Protein AF-A0A453GEB7-F1 (afdb_monomer_lite)

Foldseek 3Di:
DDPPDDPDPVVVVVVVVVVVVVCVVVVVVVVVVVVVVVVVPVVVVVVVVPPPDDPDDPDDPDWDDDDPVLQVVLLVLLVVLLVLLVLCCVLVHPVVCSVVSNVVSVVPNPDRDTNVSSVVSVVSVVVCVVSVSVVVSVVSVVVVVVVVVVVVVVVD

Secondary structure (DSSP, 8-state):
-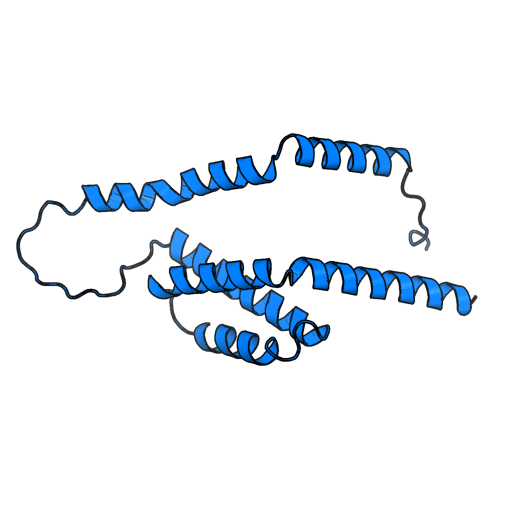---S----HHHHHHHHHHHHHHHHTTHHHHHHHHHHHHHTHHHHHHHHHSSS-------SPPPPPPHHHHHHHHHHHHHHHHHHHHHHHTTTTTTTHHHHHHHHHHTTTS---HHHHHHHHHHHHHHHHTTHHHHHHHHHHHHHHHHHHHHHH--

Organism: Aegilops tauschii subsp. strangulata (NCBI:txid200361)

pLDDT: mean 78.53, std 18.32, range [37.56, 97.69]

Structure (mmCIF, N/CA/C/O backbone):
data_AF-A0A453GEB7-F1
#
_entry.id   AF-A0A453GEB7-F1
#
loop_
_atom_site.group_PDB
_atom_site.id
_atom_site.type_symbol
_atom_site.label_atom_id
_atom_site.label_alt_id
_atom_site.label_comp_id
_atom_site.label_asym_id
_atom_site.label_entity_id
_atom_site.label_seq_id
_atom_site.pdbx_PDB_ins_code
_atom_site.Cartn_x
_atom_site.Cartn_y
_atom_site.Cartn_z
_atom_site.occupancy
_atom_site.B_iso_or_equiv
_atom_site.auth_seq_id
_atom_site.auth_comp_id
_atom_site.auth_asym_id
_atom_site.auth_atom_id
_atom_site.pdbx_PDB_model_num
ATOM 1 N N . MET A 1 1 ? 7.071 -18.240 32.946 1.00 41.94 1 MET A N 1
ATOM 2 C CA . MET A 1 1 ? 5.678 -18.038 33.396 1.00 41.94 1 MET A CA 1
ATOM 3 C C . MET A 1 1 ? 5.799 -17.051 34.543 1.00 41.94 1 MET A C 1
ATOM 5 O O . MET A 1 1 ? 6.101 -17.466 35.645 1.00 41.94 1 MET A O 1
ATOM 9 N N . SER A 1 2 ? 5.985 -15.766 34.284 1.00 41.12 2 SER A N 1
ATOM 10 C CA . SER A 1 2 ? 5.056 -14.811 33.677 1.00 41.12 2 SER A CA 1
ATOM 11 C C . SER A 1 2 ? 5.844 -13.629 33.100 1.00 41.12 2 SER A C 1
ATOM 13 O O . SER A 1 2 ? 6.682 -13.082 33.805 1.00 41.12 2 SER A O 1
ATOM 15 N N . ASP A 1 3 ? 5.570 -13.249 31.853 1.00 42.62 3 ASP A N 1
ATOM 16 C CA . ASP A 1 3 ? 6.032 -11.977 31.259 1.00 42.62 3 ASP A CA 1
ATOM 17 C C . ASP A 1 3 ? 4.936 -11.422 30.321 1.00 42.62 3 ASP A C 1
ATOM 19 O O . ASP A 1 3 ? 5.179 -10.918 29.231 1.00 42.62 3 ASP A O 1
ATOM 23 N N . VAL A 1 4 ? 3.676 -11.630 30.731 1.00 48.56 4 VAL A N 1
ATOM 24 C CA . VAL A 1 4 ? 2.438 -11.256 30.011 1.00 48.56 4 VAL A CA 1
ATOM 25 C C . VAL A 1 4 ? 1.663 -10.165 30.775 1.00 48.56 4 VAL A C 1
ATOM 27 O O . VAL A 1 4 ? 0.548 -9.818 30.420 1.00 48.56 4 VAL A O 1
ATOM 30 N N . MET A 1 5 ? 2.260 -9.552 31.801 1.00 45.94 5 MET A N 1
ATOM 31 C CA . MET A 1 5 ? 1.693 -8.374 32.465 1.00 45.94 5 MET A CA 1
ATOM 32 C C . MET A 1 5 ? 2.669 -7.205 32.380 1.00 45.94 5 MET A C 1
ATOM 34 O O . MET A 1 5 ? 3.564 -7.067 33.202 1.00 45.94 5 MET A O 1
ATOM 38 N N . GLY A 1 6 ? 2.494 -6.376 31.354 1.00 54.19 6 GLY A N 1
ATOM 39 C CA . GLY A 1 6 ? 2.119 -4.974 31.562 1.00 54.19 6 GLY A CA 1
ATOM 40 C C . GLY A 1 6 ? 2.943 -4.059 32.479 1.00 54.19 6 GLY A C 1
ATOM 41 O O . GLY A 1 6 ? 2.423 -3.007 32.823 1.00 54.19 6 GLY A O 1
ATOM 42 N N . GLU A 1 7 ? 4.187 -4.361 32.852 1.00 49.91 7 GLU A N 1
ATOM 43 C CA . GLU A 1 7 ? 5.077 -3.398 33.530 1.00 49.91 7 GLU A CA 1
ATOM 44 C C . GLU A 1 7 ? 6.159 -2.872 32.576 1.00 49.91 7 GLU A C 1
ATOM 46 O O . GLU A 1 7 ? 7.363 -3.055 32.748 1.00 49.91 7 GLU A O 1
ATOM 51 N N . GLY A 1 8 ? 5.719 -2.180 31.524 1.00 54.44 8 GLY A N 1
ATOM 52 C CA . GLY A 1 8 ? 6.599 -1.340 30.718 1.00 54.44 8 GLY A CA 1
ATOM 53 C C . GLY A 1 8 ? 6.882 -0.035 31.460 1.00 54.44 8 GLY A C 1
ATOM 54 O O . GLY A 1 8 ? 6.001 0.812 31.560 1.00 54.44 8 GLY A O 1
ATOM 55 N N . ASN A 1 9 ? 8.100 0.116 31.984 1.00 65.12 9 ASN A N 1
ATOM 56 C CA . ASN A 1 9 ? 8.645 1.326 32.609 1.00 65.12 9 ASN A CA 1
ATOM 57 C C . ASN A 1 9 ? 8.044 2.626 32.020 1.00 65.12 9 ASN A C 1
ATOM 59 O O . ASN A 1 9 ? 8.326 2.971 30.872 1.00 65.12 9 ASN A O 1
ATOM 63 N N . ILE A 1 10 ? 7.231 3.352 32.796 1.00 62.84 10 ILE A N 1
ATOM 64 C CA . ILE A 1 10 ? 6.501 4.559 32.351 1.00 62.84 10 ILE A CA 1
ATOM 65 C C . ILE A 1 10 ? 7.463 5.597 31.748 1.00 62.84 10 ILE A C 1
ATOM 67 O O . ILE A 1 10 ? 7.140 6.253 30.759 1.00 62.84 10 ILE A O 1
ATOM 71 N N . GLU A 1 11 ? 8.685 5.689 32.276 1.00 65.44 11 GLU A N 1
ATOM 72 C CA . GLU A 1 11 ? 9.739 6.563 31.749 1.00 65.44 11 GLU A CA 1
ATOM 73 C C . GLU A 1 11 ? 10.201 6.160 30.337 1.00 65.44 11 GLU A C 1
ATOM 75 O O . GLU A 1 11 ? 10.503 7.026 29.513 1.00 65.44 11 GLU A O 1
ATOM 80 N N . SER A 1 12 ? 10.202 4.861 30.019 1.00 75.50 12 SER A N 1
ATOM 81 C CA . SER A 1 12 ? 10.486 4.353 28.671 1.00 75.50 12 SER A CA 1
ATOM 82 C C . SER A 1 12 ? 9.385 4.750 27.689 1.00 75.50 12 SER A C 1
ATOM 84 O O . SER A 1 12 ? 9.689 5.135 26.563 1.00 75.50 12 SER A O 1
ATOM 86 N N . MET A 1 13 ? 8.116 4.704 28.105 1.00 82.50 13 MET A N 1
ATOM 87 C CA . MET A 1 13 ? 6.993 5.115 27.255 1.00 82.50 13 MET A CA 1
ATOM 88 C C . MET A 1 13 ? 6.985 6.634 27.017 1.00 82.50 13 MET A C 1
ATOM 90 O O . MET A 1 13 ? 6.812 7.073 25.882 1.00 82.50 13 MET A O 1
ATOM 94 N N . LEU A 1 14 ? 7.264 7.432 28.054 1.00 77.19 14 LEU A N 1
ATOM 95 C CA . LEU A 1 14 ? 7.387 8.892 27.947 1.00 77.19 14 LEU A CA 1
ATOM 96 C C . LEU A 1 14 ? 8.562 9.313 27.054 1.00 77.19 14 LEU A C 1
ATOM 98 O O . LEU A 1 14 ? 8.423 10.224 26.239 1.00 77.19 14 LEU A O 1
ATOM 102 N N . SER A 1 15 ? 9.704 8.628 27.162 1.00 84.44 15 SER A N 1
ATOM 103 C CA . SER A 1 15 ? 10.870 8.883 26.305 1.00 84.44 15 SER A CA 1
ATOM 104 C C . SER A 1 15 ? 10.564 8.594 24.832 1.00 84.44 15 SER A C 1
ATOM 106 O O . SER A 1 15 ? 10.951 9.369 23.957 1.00 84.44 15 SER A O 1
ATOM 108 N N . VAL A 1 16 ? 9.822 7.515 24.553 1.00 88.88 16 VAL A N 1
ATOM 109 C CA . VAL A 1 16 ? 9.346 7.191 23.200 1.00 88.88 16 VAL A CA 1
ATOM 110 C C . VAL A 1 16 ? 8.380 8.259 22.689 1.00 88.88 16 VAL A C 1
ATOM 112 O O . VAL A 1 16 ? 8.545 8.734 21.567 1.00 88.88 16 VAL A O 1
ATOM 115 N N . GLU A 1 17 ? 7.408 8.687 23.498 1.00 88.19 17 GLU A N 1
ATOM 116 C CA . GLU A 1 17 ? 6.453 9.729 23.103 1.00 88.19 17 GLU A CA 1
ATOM 117 C C . GLU A 1 17 ? 7.155 11.059 22.788 1.00 88.19 17 GLU A C 1
ATOM 119 O O . GLU A 1 17 ? 6.873 11.685 21.764 1.00 88.19 17 GLU A O 1
ATOM 124 N N . MET A 1 18 ? 8.104 11.474 23.634 1.00 88.69 18 MET A N 1
ATOM 125 C CA . MET A 1 18 ? 8.919 12.665 23.395 1.00 88.69 18 MET A CA 1
ATOM 126 C C . MET A 1 18 ? 9.710 12.553 22.090 1.00 88.69 18 MET A C 1
ATOM 128 O O . MET A 1 18 ? 9.667 13.481 21.281 1.00 88.69 18 MET A O 1
ATOM 132 N N . GLY A 1 19 ? 10.360 11.411 21.849 1.00 91.62 19 GLY A N 1
ATOM 133 C CA . GLY A 1 19 ? 11.091 11.161 20.608 1.00 91.62 19 GLY A CA 1
ATOM 134 C C . GLY A 1 19 ? 10.191 11.237 19.372 1.00 91.62 19 GLY A C 1
ATOM 135 O O . GLY A 1 19 ? 10.521 11.925 18.409 1.00 91.62 19 GLY A O 1
ATOM 136 N N . LEU A 1 20 ? 9.013 10.606 19.401 1.00 93.12 20 LEU A N 1
ATOM 137 C CA . LEU A 1 20 ? 8.060 10.649 18.284 1.00 93.12 20 LEU A CA 1
ATOM 138 C C . LEU A 1 20 ? 7.534 12.068 18.019 1.00 93.12 20 LEU A C 1
ATOM 140 O O . LEU A 1 20 ? 7.438 12.484 16.862 1.00 93.12 20 LEU A O 1
ATOM 144 N N . ARG A 1 21 ? 7.235 12.840 19.073 1.00 90.19 21 ARG A N 1
ATOM 145 C CA . ARG A 1 21 ? 6.825 14.250 18.947 1.00 90.19 21 ARG A CA 1
ATOM 146 C C . ARG A 1 21 ? 7.931 15.108 18.339 1.00 90.19 21 ARG A C 1
ATOM 148 O O . ARG A 1 21 ? 7.638 15.958 17.500 1.00 90.19 21 ARG A O 1
ATOM 155 N N . GLU A 1 22 ? 9.183 14.887 18.730 1.00 95.56 22 GLU A N 1
ATOM 156 C CA . GLU A 1 22 ? 10.331 15.600 18.170 1.00 95.56 22 GLU A CA 1
ATOM 157 C C . GLU A 1 22 ? 10.537 15.261 16.686 1.00 95.56 22 GLU A C 1
ATOM 159 O O . GLU A 1 22 ? 10.646 16.172 15.865 1.00 95.56 22 GLU A O 1
ATOM 164 N N . LEU A 1 23 ? 10.475 13.977 16.311 1.00 94.62 23 LEU A N 1
ATOM 165 C CA . LEU A 1 23 ? 10.552 13.536 14.911 1.00 94.62 23 LEU A CA 1
ATOM 166 C C . LEU A 1 23 ? 9.432 14.137 14.046 1.00 94.62 23 LEU A C 1
ATOM 168 O O . LEU A 1 23 ? 9.686 14.571 12.919 1.00 94.62 23 LEU A O 1
ATOM 172 N N . SER A 1 24 ? 8.209 14.194 14.582 1.00 92.81 24 SER A N 1
ATOM 173 C CA . SER A 1 24 ? 7.055 14.812 13.922 1.00 92.81 24 SER A CA 1
ATOM 174 C C . SER A 1 24 ? 7.231 16.328 13.763 1.00 92.81 24 SER A C 1
ATOM 176 O O . SER A 1 24 ? 7.026 16.865 12.675 1.00 92.81 24 SER A O 1
ATOM 178 N N . SER A 1 25 ? 7.694 17.017 14.814 1.00 93.44 25 SER A N 1
ATOM 179 C CA . SER A 1 25 ? 7.972 18.462 14.808 1.00 93.44 25 SER A CA 1
ATOM 180 C C . SER A 1 25 ? 9.038 18.839 13.776 1.00 93.44 25 SER A C 1
ATOM 182 O O . SER A 1 25 ? 8.883 19.802 13.022 1.00 93.44 25 SER A O 1
ATOM 184 N N . LEU A 1 26 ? 10.099 18.033 13.693 1.00 95.00 26 LEU A N 1
ATOM 185 C CA . LEU A 1 26 ? 11.189 18.203 12.735 1.00 95.00 26 LEU A CA 1
ATOM 186 C C . LEU A 1 26 ? 10.839 17.724 11.320 1.00 95.00 26 LEU A C 1
ATOM 188 O O . LEU A 1 26 ? 11.654 17.893 10.414 1.00 95.00 26 LEU A O 1
ATOM 192 N N . LYS A 1 27 ? 9.649 17.139 11.117 1.00 93.75 27 LYS A N 1
ATOM 193 C CA . LYS A 1 27 ? 9.208 16.561 9.839 1.00 93.75 27 LYS A CA 1
ATOM 194 C C . LYS A 1 27 ? 10.257 15.631 9.232 1.00 93.75 27 LYS A C 1
ATOM 196 O O . LYS A 1 27 ? 10.552 15.690 8.037 1.00 93.75 27 LYS A O 1
ATOM 201 N N . VAL A 1 28 ? 10.847 14.780 10.073 1.00 93.88 28 VAL A N 1
ATOM 202 C CA . VAL A 1 28 ? 11.927 13.879 9.648 1.00 93.88 28 VAL A CA 1
ATOM 203 C C . VAL A 1 28 ? 11.466 12.975 8.508 1.00 93.88 28 VAL A C 1
ATOM 205 O O . VAL A 1 28 ? 12.235 12.741 7.583 1.00 93.88 28 VAL A O 1
ATOM 208 N N . GLU A 1 29 ? 10.204 12.543 8.514 1.00 87.31 29 GLU A N 1
ATOM 209 C CA . GLU A 1 29 ? 9.617 11.760 7.424 1.00 87.31 29 GLU A CA 1
ATOM 210 C C . GLU A 1 29 ? 9.694 12.491 6.074 1.00 87.31 29 GLU A C 1
ATOM 212 O O . GLU A 1 29 ? 10.259 11.949 5.124 1.00 87.31 29 GLU A O 1
ATOM 217 N N . ASP A 1 30 ? 9.228 13.744 5.998 1.00 88.19 30 ASP A N 1
ATOM 218 C CA . ASP A 1 30 ? 9.291 14.552 4.772 1.00 88.19 30 ASP A CA 1
ATOM 219 C C . ASP A 1 30 ? 10.742 14.706 4.285 1.00 88.19 30 ASP A C 1
ATOM 221 O O . ASP A 1 30 ? 11.034 14.562 3.094 1.00 88.19 30 ASP A O 1
ATOM 225 N N . ALA A 1 31 ? 11.673 14.968 5.207 1.00 88.31 31 ALA A N 1
ATOM 226 C CA . ALA A 1 31 ? 13.090 15.117 4.889 1.00 88.31 31 ALA A CA 1
ATOM 227 C C . ALA A 1 31 ? 13.712 13.810 4.365 1.00 88.31 31 ALA A C 1
ATOM 229 O O . ALA A 1 31 ? 14.456 13.833 3.381 1.00 88.31 31 ALA A O 1
ATOM 230 N N . VAL A 1 32 ? 13.378 12.670 4.977 1.00 87.31 32 VAL A N 1
ATOM 231 C CA . VAL A 1 32 ? 13.817 11.335 4.543 1.00 87.31 32 VAL A CA 1
ATOM 232 C C . VAL A 1 32 ? 13.242 11.003 3.169 1.00 87.31 32 VAL A C 1
ATOM 234 O O . VAL A 1 32 ? 13.982 10.554 2.295 1.00 87.31 32 VAL A O 1
ATOM 237 N N . VAL A 1 33 ? 11.959 11.285 2.929 1.00 84.25 33 VAL A N 1
ATOM 238 C CA . VAL A 1 33 ? 11.315 11.093 1.621 1.00 84.25 33 VAL A CA 1
ATOM 239 C C . VAL A 1 33 ? 12.025 11.910 0.539 1.00 84.25 33 VAL A C 1
ATOM 241 O O . VAL A 1 33 ? 12.322 11.381 -0.534 1.00 84.25 33 VAL A O 1
ATOM 244 N N . VAL A 1 34 ? 12.359 13.175 0.815 1.00 81.94 34 VAL A N 1
ATOM 245 C CA . VAL A 1 34 ? 13.103 14.027 -0.127 1.00 81.94 34 VAL A CA 1
ATOM 246 C C . VAL A 1 34 ? 14.518 13.494 -0.371 1.00 81.94 34 VAL A C 1
ATOM 248 O O . VAL A 1 34 ? 14.929 13.390 -1.529 1.00 81.94 34 VAL A O 1
ATOM 251 N N . ALA A 1 35 ? 15.251 13.123 0.681 1.00 82.38 35 ALA A N 1
ATOM 252 C CA . ALA A 1 35 ? 16.616 12.607 0.573 1.00 82.38 35 ALA A CA 1
ATOM 253 C C . ALA A 1 35 ? 16.674 11.285 -0.211 1.00 82.38 35 ALA A C 1
ATOM 255 O O . ALA A 1 35 ? 17.489 11.126 -1.121 1.00 82.38 35 ALA A O 1
ATOM 256 N N . LEU A 1 36 ? 15.757 10.357 0.067 1.00 77.31 36 LEU A N 1
ATOM 257 C CA . LEU A 1 36 ? 15.643 9.103 -0.678 1.00 77.31 36 LEU A CA 1
ATOM 258 C C . LEU A 1 36 ? 15.188 9.345 -2.124 1.00 77.31 36 LEU A C 1
ATOM 260 O O . LEU A 1 36 ? 15.698 8.711 -3.045 1.00 77.31 36 LEU A O 1
ATOM 264 N N . GLY A 1 37 ? 14.283 10.300 -2.360 1.00 68.50 37 GLY A N 1
ATOM 265 C CA . GLY A 1 37 ? 13.864 10.694 -3.707 1.00 68.50 37 GLY A CA 1
ATOM 266 C C . GLY A 1 37 ? 15.010 11.256 -4.557 1.00 68.50 37 GLY A C 1
ATOM 267 O O . GLY A 1 37 ? 15.060 11.017 -5.765 1.00 68.50 37 GLY A O 1
ATOM 268 N N . GLN A 1 38 ? 15.968 11.953 -3.939 1.00 64.56 38 GLN A N 1
ATOM 269 C CA . GLN A 1 38 ? 17.184 12.424 -4.609 1.00 64.56 38 GLN A CA 1
ATOM 270 C C . GLN A 1 38 ? 18.133 11.291 -4.998 1.00 64.56 38 GLN A C 1
ATOM 272 O O . GLN A 1 38 ? 18.838 11.453 -5.982 1.00 64.56 38 GLN A O 1
ATOM 277 N N . HIS A 1 39 ? 18.140 10.159 -4.292 1.00 60.81 39 HIS A N 1
ATOM 278 C CA . HIS A 1 39 ? 18.921 8.981 -4.684 1.00 60.81 39 HIS A CA 1
ATOM 279 C C . HIS A 1 39 ? 18.267 8.172 -5.812 1.00 60.81 39 HIS A C 1
ATOM 281 O O . HIS A 1 39 ? 18.982 7.578 -6.613 1.00 60.81 39 HIS A O 1
ATOM 287 N N . ARG A 1 40 ? 16.934 8.227 -5.949 1.00 58.72 40 ARG A N 1
ATOM 288 C CA . ARG A 1 40 ? 16.204 7.582 -7.060 1.00 58.72 40 ARG A CA 1
ATOM 289 C C . ARG A 1 40 ? 16.205 8.403 -8.363 1.00 58.72 40 ARG A C 1
ATOM 291 O O . ARG A 1 40 ? 16.207 7.849 -9.455 1.00 58.72 40 ARG A O 1
ATOM 298 N N . ARG A 1 41 ? 16.238 9.743 -8.281 1.00 54.06 41 ARG A N 1
ATOM 299 C CA . ARG A 1 41 ? 16.272 10.663 -9.444 1.00 54.06 41 ARG A CA 1
ATOM 300 C C . ARG A 1 41 ? 17.531 10.692 -10.340 1.00 54.06 41 ARG A C 1
ATOM 302 O O . ARG A 1 41 ? 17.364 11.074 -11.500 1.00 54.06 41 ARG A O 1
ATOM 309 N N . PRO A 1 42 ? 18.767 10.365 -9.909 1.00 51.25 42 PRO A N 1
ATOM 310 C CA . PRO A 1 42 ? 19.952 10.461 -10.765 1.00 51.25 42 PRO A CA 1
ATOM 311 C C . PRO A 1 42 ? 19.913 9.545 -11.992 1.00 51.25 42 PRO A C 1
ATOM 313 O O . PRO A 1 42 ? 20.658 9.806 -12.937 1.00 51.25 42 PRO A O 1
ATOM 316 N N . SER A 1 43 ? 19.039 8.531 -12.023 1.00 49.97 43 SER A N 1
ATOM 317 C CA . SER A 1 43 ? 18.896 7.636 -13.179 1.00 49.97 43 SER A CA 1
ATOM 318 C C . SER A 1 43 ? 18.264 8.340 -14.389 1.00 49.97 43 SER A C 1
ATOM 320 O O . SER A 1 43 ? 18.804 8.285 -15.493 1.00 49.97 43 SER A O 1
ATOM 322 N N . ILE A 1 44 ? 17.211 9.142 -14.173 1.00 51.69 44 ILE A N 1
ATOM 323 C CA . ILE A 1 44 ? 16.490 9.806 -15.273 1.00 51.69 44 ILE A CA 1
ATOM 324 C C . ILE A 1 44 ? 17.378 10.830 -16.002 1.00 51.69 44 ILE A C 1
ATOM 326 O O . ILE A 1 44 ? 17.357 10.920 -17.223 1.00 51.69 44 ILE A O 1
ATOM 330 N N . VAL A 1 45 ? 18.230 11.561 -15.269 1.00 49.22 45 VAL A N 1
ATOM 331 C CA . VAL A 1 45 ? 19.146 12.573 -15.836 1.00 49.22 45 VAL A CA 1
ATOM 332 C C . VAL A 1 45 ? 20.384 11.935 -16.485 1.00 49.22 45 VAL A C 1
ATOM 334 O O . VAL A 1 45 ? 20.897 12.465 -17.474 1.00 49.22 45 VAL A O 1
ATOM 337 N N . ARG A 1 46 ? 20.857 10.781 -15.989 1.00 49.97 46 ARG A N 1
ATOM 338 C CA . ARG A 1 46 ? 21.959 10.038 -16.625 1.00 49.97 46 ARG A CA 1
ATOM 339 C C . ARG A 1 46 ? 21.573 9.506 -18.006 1.00 49.97 46 ARG A C 1
ATOM 341 O O . ARG A 1 46 ? 22.405 9.543 -18.907 1.00 49.97 46 ARG A O 1
ATOM 348 N N . GLN A 1 47 ? 20.322 9.101 -18.207 1.00 49.69 47 GLN A N 1
ATOM 349 C CA . GLN A 1 47 ? 19.887 8.507 -19.473 1.00 49.69 47 GLN A CA 1
ATOM 350 C C . GLN A 1 47 ? 19.655 9.552 -20.576 1.00 49.69 47 GLN A C 1
ATOM 352 O O . GLN A 1 47 ? 20.080 9.349 -21.711 1.00 49.69 47 GLN A O 1
ATOM 357 N N . PHE A 1 48 ? 19.148 10.746 -20.235 1.00 47.88 48 PHE A N 1
ATOM 358 C CA . PHE A 1 48 ? 19.050 11.852 -21.201 1.00 47.88 48 PHE A CA 1
ATOM 359 C C . PHE A 1 48 ? 20.407 12.332 -21.733 1.00 47.88 48 PHE A C 1
ATOM 361 O O . PHE A 1 48 ? 20.449 12.940 -22.794 1.00 47.88 48 PHE A O 1
ATOM 368 N N . THR A 1 49 ? 21.517 12.097 -21.030 1.00 46.19 49 THR A N 1
ATOM 369 C CA . THR A 1 49 ? 22.853 12.508 -21.506 1.00 46.19 49 THR A CA 1
ATOM 370 C C . THR A 1 49 ? 23.612 11.392 -22.230 1.00 46.19 49 THR A C 1
ATOM 372 O O . THR A 1 49 ? 24.549 11.694 -22.969 1.00 46.19 49 THR A O 1
ATOM 375 N N . SER A 1 50 ? 23.190 10.131 -22.076 1.00 46.78 50 SER A N 1
ATOM 376 C CA . SER A 1 50 ? 23.819 8.967 -22.714 1.00 46.78 50 SER A CA 1
ATOM 377 C C . SER A 1 50 ? 23.415 8.797 -24.187 1.00 46.78 50 SER A C 1
ATOM 379 O O . SER A 1 50 ? 24.248 8.419 -25.009 1.00 46.78 50 SER A O 1
ATOM 381 N N . ASP A 1 51 ? 22.183 9.161 -24.560 1.00 48.50 51 ASP A N 1
ATOM 382 C CA . ASP A 1 51 ? 21.608 8.720 -25.844 1.00 48.50 51 ASP A CA 1
ATOM 383 C C . ASP A 1 51 ? 21.680 9.744 -26.996 1.00 48.50 51 ASP A C 1
ATOM 385 O O . ASP A 1 51 ? 21.110 9.534 -28.065 1.00 48.50 51 ASP A O 1
ATOM 389 N N . TYR A 1 52 ? 22.452 10.830 -26.869 1.00 48.66 52 TYR A N 1
ATOM 390 C CA . TYR A 1 52 ? 22.586 11.827 -27.951 1.00 48.66 52 TYR A CA 1
ATOM 391 C C . TYR A 1 52 ? 23.582 11.474 -29.073 1.00 48.66 52 TYR A C 1
ATOM 393 O O . TYR A 1 52 ? 23.898 12.334 -29.900 1.00 48.66 52 TYR A O 1
ATOM 401 N N . LYS A 1 53 ? 24.076 10.232 -29.177 1.00 49.06 53 LYS A N 1
ATOM 402 C CA . LYS A 1 53 ? 24.917 9.821 -30.320 1.00 49.06 53 LYS A CA 1
ATOM 403 C C . LYS A 1 53 ? 24.624 8.410 -30.835 1.00 49.06 53 LYS A C 1
ATOM 405 O O . LYS A 1 53 ? 25.448 7.517 -30.696 1.00 49.06 53 LYS A O 1
ATOM 410 N N . SER A 1 54 ? 23.521 8.253 -31.564 1.00 43.34 54 SER A N 1
ATOM 411 C CA . SER A 1 54 ? 23.513 7.425 -32.781 1.00 43.34 54 SER A CA 1
AT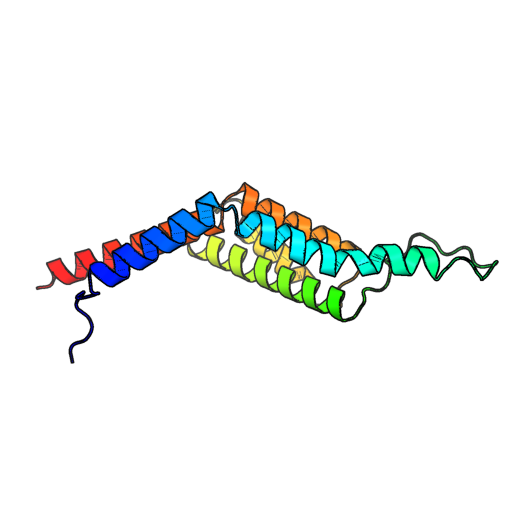OM 412 C C . SER A 1 54 ? 22.316 7.788 -33.673 1.00 43.34 54 SER A C 1
ATOM 414 O O . SER A 1 54 ? 21.175 7.624 -33.244 1.00 43.34 54 SER A O 1
ATOM 416 N N . PRO A 1 55 ? 22.521 8.318 -34.893 1.00 45.66 55 PRO A N 1
ATOM 417 C CA . PRO A 1 55 ? 21.422 8.665 -35.778 1.00 45.66 55 PRO A CA 1
ATOM 418 C C . PRO A 1 55 ? 21.038 7.442 -36.619 1.00 45.66 55 PRO A C 1
ATOM 420 O O . PRO A 1 55 ? 21.784 7.078 -37.527 1.00 45.66 55 PRO A O 1
ATOM 423 N N . GLY A 1 56 ? 19.869 6.841 -36.372 1.00 47.91 56 GLY A N 1
ATOM 424 C CA . GLY A 1 56 ? 19.245 6.025 -37.421 1.00 47.91 56 GLY A CA 1
ATOM 425 C C . GLY A 1 56 ? 18.393 4.815 -37.054 1.00 47.91 56 GLY A C 1
ATOM 426 O O . GLY A 1 56 ? 18.471 3.849 -37.799 1.00 47.91 56 GLY A O 1
ATOM 427 N N . GLU A 1 57 ? 17.534 4.840 -36.030 1.00 37.56 57 GLU A N 1
ATOM 428 C CA . GLU A 1 57 ? 16.413 3.880 -35.972 1.00 37.56 57 GLU A CA 1
ATOM 429 C C . GLU A 1 57 ? 15.122 4.545 -35.460 1.00 37.56 57 GLU A C 1
ATOM 431 O O . GLU A 1 57 ? 15.151 5.207 -34.421 1.00 37.56 57 GLU A O 1
ATOM 436 N N . PRO A 1 58 ? 13.976 4.388 -36.153 1.00 52.66 58 PRO A N 1
ATOM 437 C CA . PRO A 1 58 ? 12.688 4.837 -35.653 1.00 52.66 58 PRO A CA 1
ATOM 438 C C . PRO A 1 58 ? 12.155 3.769 -34.694 1.00 52.66 58 PRO A C 1
ATOM 440 O O . PRO A 1 58 ? 11.482 2.832 -35.119 1.00 52.66 58 PRO A O 1
ATOM 443 N N . LYS A 1 59 ? 12.474 3.873 -33.402 1.00 44.62 59 LYS A N 1
ATOM 444 C CA . LYS A 1 59 ? 11.870 2.998 -32.391 1.00 44.62 59 LYS A CA 1
ATOM 445 C C . LYS A 1 59 ? 10.644 3.678 -31.806 1.00 44.62 59 LYS A C 1
ATOM 447 O O . LYS A 1 59 ? 10.714 4.743 -31.198 1.00 44.62 59 LYS A O 1
ATOM 452 N N . PHE A 1 60 ? 9.513 3.058 -32.119 1.00 42.75 60 PHE A N 1
ATOM 453 C CA . PHE A 1 60 ? 8.215 3.234 -31.490 1.00 42.75 60 PHE A CA 1
ATOM 454 C C . PHE A 1 60 ? 8.358 3.385 -29.967 1.00 42.75 60 PHE A C 1
ATOM 456 O O . PHE A 1 60 ? 9.299 2.868 -29.377 1.00 42.75 60 PHE A O 1
ATOM 463 N N . LEU A 1 61 ? 7.403 4.082 -29.351 1.00 44.72 61 LEU A N 1
ATOM 464 C CA . LEU A 1 61 ? 7.218 4.230 -27.903 1.00 44.72 61 LEU A CA 1
ATOM 465 C C . LEU A 1 61 ? 7.030 2.858 -27.223 1.00 44.72 61 LEU A C 1
ATOM 467 O O . LEU A 1 61 ? 5.915 2.461 -26.896 1.00 44.72 61 LEU A O 1
ATOM 471 N N . GLU A 1 62 ? 8.115 2.114 -27.076 1.00 43.38 62 GLU A N 1
ATOM 472 C CA . GLU A 1 62 ? 8.188 0.788 -26.478 1.00 43.38 62 GLU A CA 1
ATOM 473 C C . GLU A 1 62 ? 8.688 0.951 -25.040 1.00 43.38 62 GLU A C 1
ATOM 475 O O . GLU A 1 62 ? 9.497 1.837 -24.757 1.00 43.38 62 GLU A O 1
ATOM 480 N N . ALA A 1 63 ? 8.126 0.176 -24.112 1.00 50.91 63 ALA A N 1
ATOM 481 C CA . ALA A 1 63 ? 8.463 0.240 -22.695 1.00 50.91 63 ALA A CA 1
ATOM 482 C C . ALA A 1 63 ? 9.991 0.243 -22.507 1.00 50.91 63 ALA A C 1
ATOM 484 O O . ALA A 1 63 ? 10.678 -0.620 -23.045 1.00 50.91 63 ALA A O 1
ATOM 485 N N . PHE A 1 64 ? 10.522 1.232 -21.787 1.00 62.03 64 PHE A N 1
ATOM 486 C CA . PHE A 1 64 ? 11.955 1.287 -21.515 1.00 62.03 64 PHE A CA 1
ATOM 487 C C . PHE A 1 64 ? 12.321 0.166 -20.536 1.00 62.03 64 PHE A C 1
ATOM 489 O O . PHE A 1 64 ? 11.593 -0.068 -19.566 1.00 62.03 64 PHE A O 1
ATOM 496 N N . ASP A 1 65 ? 13.442 -0.508 -20.783 1.00 68.00 65 ASP A N 1
ATOM 497 C CA . ASP A 1 65 ? 13.963 -1.525 -19.872 1.00 68.00 65 ASP A CA 1
ATOM 498 C C . ASP A 1 65 ? 14.350 -0.874 -18.537 1.00 68.00 65 ASP A C 1
ATOM 500 O O . ASP A 1 65 ? 15.125 0.086 -18.496 1.00 68.00 65 ASP A O 1
ATOM 504 N N . LEU A 1 66 ? 13.786 -1.394 -17.444 1.00 77.94 66 LEU A N 1
ATOM 505 C CA . LEU A 1 66 ? 14.120 -0.970 -16.087 1.00 77.94 66 LEU A CA 1
ATOM 506 C C . LEU A 1 66 ? 15.535 -1.436 -15.727 1.00 77.94 66 LEU A C 1
ATOM 508 O O . LEU A 1 66 ? 15.952 -2.541 -16.084 1.00 77.94 66 LEU A O 1
ATOM 512 N N . SER A 1 67 ? 16.268 -0.627 -14.961 1.00 83.69 67 SER A N 1
ATOM 513 C CA . SER A 1 67 ? 17.478 -1.119 -14.299 1.00 83.69 67 SER A CA 1
ATOM 514 C C . SER A 1 67 ? 17.128 -2.211 -13.281 1.00 83.69 67 SER A C 1
ATOM 516 O O . SER A 1 67 ? 15.992 -2.303 -12.816 1.00 83.69 67 SER A O 1
ATOM 518 N N . ASN A 1 68 ? 18.107 -3.036 -12.897 1.00 82.25 68 ASN A N 1
ATOM 519 C CA . ASN A 1 68 ? 17.860 -4.104 -11.924 1.00 82.25 68 ASN A CA 1
ATOM 520 C C . ASN A 1 68 ? 17.336 -3.555 -10.581 1.00 82.25 68 ASN A C 1
ATOM 522 O O . ASN A 1 68 ? 16.400 -4.101 -10.013 1.00 82.25 68 ASN A O 1
ATOM 526 N N . GLU A 1 69 ? 17.884 -2.426 -10.119 1.00 84.12 69 GLU A N 1
ATOM 527 C CA . GLU A 1 69 ? 17.426 -1.756 -8.894 1.00 84.12 69 GLU A CA 1
ATOM 528 C C . GLU A 1 69 ? 15.972 -1.270 -9.016 1.00 84.12 69 GLU A C 1
ATOM 530 O O . GLU A 1 69 ? 15.172 -1.450 -8.099 1.00 84.12 69 GLU A O 1
ATOM 535 N N . GLU A 1 70 ? 15.593 -0.701 -10.164 1.00 83.94 70 GLU A N 1
ATOM 536 C CA . GLU A 1 70 ? 14.215 -0.265 -10.409 1.00 83.94 70 GLU A CA 1
ATOM 537 C C . GLU A 1 70 ? 13.253 -1.454 -10.510 1.00 83.94 70 GLU A C 1
ATOM 539 O O . GLU A 1 70 ? 12.163 -1.405 -9.949 1.00 83.94 70 GLU A O 1
ATOM 544 N N . ALA A 1 71 ? 13.647 -2.541 -11.175 1.00 88.06 71 ALA A N 1
ATOM 545 C CA . ALA A 1 71 ? 12.834 -3.750 -11.271 1.00 88.06 71 ALA A CA 1
ATOM 546 C C . ALA A 1 71 ? 12.602 -4.400 -9.893 1.00 88.06 71 ALA A C 1
ATOM 548 O O . ALA A 1 71 ? 11.490 -4.854 -9.600 1.00 88.06 71 ALA A O 1
ATOM 549 N N . GLU A 1 72 ? 13.619 -4.410 -9.026 1.00 89.69 72 GLU A N 1
ATOM 550 C CA . GLU A 1 72 ? 13.509 -4.867 -7.637 1.00 89.69 72 GLU A CA 1
ATOM 551 C C . GLU A 1 72 ? 12.569 -3.968 -6.814 1.00 89.69 72 GLU A C 1
ATOM 553 O O . GLU A 1 72 ? 11.674 -4.483 -6.141 1.00 89.69 72 GLU A O 1
ATOM 558 N N . ASP A 1 73 ? 12.699 -2.639 -6.910 1.00 88.62 73 ASP A N 1
ATOM 559 C CA . ASP A 1 73 ? 11.813 -1.680 -6.225 1.00 88.62 73 ASP A CA 1
ATOM 560 C C . ASP A 1 73 ? 10.356 -1.828 -6.694 1.00 88.62 73 ASP A C 1
ATOM 562 O O . ASP A 1 73 ? 9.440 -1.859 -5.870 1.00 88.62 73 ASP A O 1
ATOM 566 N N . VAL A 1 74 ? 10.118 -2.004 -7.999 1.00 91.88 74 VAL A N 1
ATOM 567 C CA . VAL A 1 74 ? 8.772 -2.267 -8.537 1.00 91.88 74 VAL A CA 1
ATOM 568 C C . VAL A 1 74 ? 8.217 -3.585 -8.005 1.00 91.88 74 VAL A C 1
ATOM 570 O O . VAL A 1 74 ? 7.088 -3.611 -7.517 1.00 91.88 74 VAL A O 1
ATOM 573 N N . SER A 1 75 ? 9.011 -4.658 -8.023 1.00 91.62 75 SER A N 1
ATOM 574 C CA . SER A 1 75 ? 8.601 -5.969 -7.499 1.00 91.62 75 SER A CA 1
ATOM 575 C C . SER A 1 75 ? 8.251 -5.899 -6.011 1.00 91.62 75 SER A C 1
ATOM 577 O O . SER A 1 75 ? 7.242 -6.456 -5.572 1.00 91.62 75 SER A O 1
ATOM 579 N N . PHE A 1 76 ? 9.047 -5.165 -5.232 1.00 92.94 76 PHE A N 1
ATOM 580 C CA . PHE A 1 76 ? 8.796 -4.940 -3.814 1.00 92.94 76 PHE A CA 1
ATOM 581 C C . PHE A 1 76 ? 7.485 -4.178 -3.583 1.00 92.94 76 PHE A C 1
ATOM 583 O O . PHE A 1 76 ? 6.633 -4.626 -2.813 1.00 92.94 76 PHE A O 1
ATOM 590 N N . LYS A 1 77 ? 7.275 -3.060 -4.286 1.00 94.94 77 LYS A N 1
ATOM 591 C CA . LYS A 1 77 ? 6.041 -2.260 -4.190 1.00 94.94 77 LYS A CA 1
ATOM 592 C C . LYS A 1 77 ? 4.806 -3.055 -4.602 1.00 94.94 77 LYS A C 1
ATOM 594 O O . LYS A 1 77 ? 3.756 -2.944 -3.974 1.00 94.94 77 LYS A O 1
ATOM 599 N N . HIS A 1 78 ? 4.939 -3.899 -5.618 1.00 94.56 78 HIS A N 1
ATOM 600 C CA . HIS A 1 78 ? 3.883 -4.800 -6.065 1.00 94.56 78 HIS A CA 1
ATOM 601 C C . HIS A 1 78 ? 3.522 -5.830 -4.991 1.00 94.56 78 HIS A C 1
ATOM 603 O O . HIS A 1 78 ? 2.347 -5.996 -4.658 1.00 94.56 78 HIS A O 1
ATOM 609 N N . ALA A 1 79 ? 4.520 -6.489 -4.395 1.00 95.19 79 ALA A N 1
ATOM 610 C CA . ALA A 1 79 ? 4.301 -7.406 -3.278 1.00 95.19 79 ALA A CA 1
ATOM 611 C C . ALA A 1 79 ? 3.619 -6.697 -2.095 1.00 95.19 79 ALA A C 1
ATOM 613 O O . ALA A 1 79 ? 2.731 -7.264 -1.453 1.00 95.19 79 ALA A O 1
ATOM 614 N N . TRP A 1 80 ? 3.977 -5.435 -1.855 1.00 96.00 80 TRP A N 1
ATOM 615 C CA . TRP A 1 80 ? 3.376 -4.613 -0.813 1.00 96.00 80 TRP A CA 1
ATOM 616 C C . TRP A 1 80 ? 1.892 -4.323 -1.069 1.00 96.00 80 TRP A C 1
ATOM 618 O O . TRP A 1 80 ? 1.072 -4.448 -0.158 1.00 96.00 80 TRP A O 1
ATOM 628 N N . LEU A 1 81 ? 1.526 -4.025 -2.320 1.00 97.12 81 LEU A N 1
ATOM 629 C CA . LEU A 1 81 ? 0.134 -3.861 -2.742 1.00 97.12 81 LEU A CA 1
ATOM 630 C C . LEU A 1 81 ? -0.676 -5.139 -2.507 1.00 97.12 81 LEU A C 1
ATOM 632 O O . LEU A 1 81 ? -1.746 -5.083 -1.903 1.00 97.12 81 LEU A O 1
ATOM 636 N N . ILE A 1 82 ? -0.151 -6.300 -2.909 1.00 96.94 82 ILE A N 1
ATOM 637 C CA . ILE A 1 82 ? -0.807 -7.595 -2.661 1.00 96.94 82 ILE A CA 1
ATOM 638 C C . ILE A 1 82 ? -1.001 -7.824 -1.159 1.00 96.94 82 ILE A C 1
ATOM 640 O O . ILE A 1 82 ? -2.072 -8.260 -0.739 1.00 96.94 82 ILE A O 1
ATOM 644 N N . TYR A 1 83 ? 0.023 -7.546 -0.350 1.00 96.19 83 TYR A N 1
ATOM 645 C CA . TYR A 1 83 ? -0.041 -7.715 1.098 1.00 96.19 83 TYR A CA 1
ATOM 646 C C . TYR A 1 83 ? -1.153 -6.863 1.718 1.00 96.19 83 TYR A C 1
ATOM 648 O O . TYR A 1 83 ? -2.011 -7.402 2.421 1.00 96.19 83 TYR A O 1
ATOM 656 N N . PHE A 1 84 ? -1.172 -5.560 1.428 1.00 97.06 84 PHE A N 1
ATOM 657 C CA . PHE A 1 84 ? -2.152 -4.654 2.017 1.00 97.06 84 PHE A CA 1
ATOM 658 C C . PHE A 1 84 ? -3.573 -4.961 1.564 1.00 97.06 84 PHE A C 1
ATOM 660 O O . PHE A 1 84 ? -4.452 -5.050 2.413 1.00 97.06 84 PHE A O 1
ATOM 667 N N . TRP A 1 85 ? -3.802 -5.207 0.272 1.00 97.69 85 TRP A N 1
ATOM 668 C CA . TRP A 1 85 ? -5.140 -5.552 -0.215 1.00 97.69 85 TRP A CA 1
ATOM 669 C C . TRP A 1 85 ? -5.633 -6.895 0.323 1.00 97.69 85 TRP A C 1
ATOM 671 O O . TRP A 1 85 ? -6.808 -7.035 0.656 1.00 97.69 85 TRP A O 1
ATOM 681 N N . ARG A 1 86 ? -4.737 -7.876 0.496 1.00 97.25 86 ARG A N 1
ATOM 682 C CA . ARG A 1 86 ? -5.089 -9.142 1.151 1.00 97.25 86 ARG A CA 1
ATOM 683 C C . ARG A 1 86 ? -5.510 -8.917 2.594 1.00 97.25 86 ARG A C 1
ATOM 685 O O . ARG A 1 86 ? -6.498 -9.496 3.028 1.00 97.25 86 ARG A O 1
ATOM 692 N N . ARG A 1 87 ? -4.768 -8.090 3.328 1.00 95.38 87 ARG A N 1
ATOM 693 C CA . ARG A 1 87 ? -5.073 -7.797 4.726 1.00 95.38 87 ARG A CA 1
ATOM 694 C C . ARG A 1 87 ? -6.357 -6.972 4.852 1.00 95.38 87 ARG A C 1
ATOM 696 O O . ARG A 1 87 ? -7.193 -7.318 5.674 1.00 95.38 87 ARG A O 1
ATOM 703 N N . ALA A 1 88 ? -6.553 -5.971 3.995 1.00 95.44 88 ALA A N 1
ATOM 704 C CA . ALA A 1 88 ? -7.786 -5.191 3.926 1.00 95.44 88 ALA A CA 1
ATOM 705 C C . ALA A 1 88 ? -9.002 -6.103 3.714 1.00 95.44 88 ALA A C 1
ATOM 707 O O . ALA A 1 88 ? -9.939 -6.061 4.504 1.00 95.44 88 ALA A O 1
ATOM 708 N N . LYS A 1 89 ? -8.919 -7.036 2.753 1.00 95.62 89 LYS A N 1
ATOM 709 C CA . LYS A 1 89 ? -9.956 -8.051 2.527 1.00 95.62 89 LYS A CA 1
ATOM 710 C C . LYS A 1 89 ? -10.232 -8.905 3.772 1.00 95.62 89 LYS A C 1
ATOM 712 O O . LYS A 1 89 ? -11.388 -9.151 4.088 1.00 95.62 89 LYS A O 1
ATOM 717 N N . THR A 1 90 ? -9.195 -9.386 4.462 1.00 94.06 90 THR A N 1
ATOM 718 C CA . THR A 1 90 ? -9.363 -10.227 5.663 1.00 94.06 90 THR A CA 1
ATOM 719 C C . THR A 1 90 ? -10.053 -9.485 6.809 1.00 94.06 90 THR A C 1
ATOM 721 O O . THR A 1 90 ? -10.827 -10.100 7.533 1.00 94.06 90 THR A O 1
ATOM 724 N N . HIS A 1 91 ? -9.781 -8.189 6.970 1.00 92.31 91 HIS A N 1
ATOM 725 C CA . HIS A 1 91 ? -10.322 -7.364 8.055 1.00 92.31 91 HIS A CA 1
ATOM 726 C C . HIS A 1 91 ? -11.579 -6.566 7.659 1.00 92.31 91 HIS A C 1
ATOM 728 O O . HIS A 1 91 ? -11.992 -5.690 8.411 1.00 92.31 91 HIS A O 1
ATOM 734 N N . GLY A 1 92 ? -12.183 -6.832 6.495 1.00 92.94 92 GLY A N 1
ATOM 73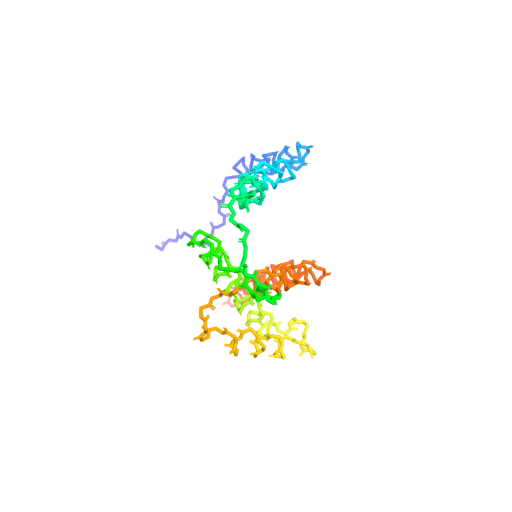5 C CA . GLY A 1 92 ? -13.405 -6.139 6.065 1.00 92.94 92 GLY A CA 1
ATOM 736 C C . GLY A 1 92 ? -13.215 -4.644 5.762 1.00 92.94 92 GLY A C 1
ATOM 737 O O . GLY A 1 92 ? -14.140 -3.851 5.905 1.00 92.94 92 GLY A O 1
ATOM 738 N N . ILE A 1 93 ? -12.006 -4.230 5.380 1.00 94.88 93 ILE A N 1
ATOM 739 C CA . ILE A 1 93 ? -11.687 -2.840 5.028 1.00 94.88 93 ILE A CA 1
ATOM 740 C C . ILE A 1 93 ? -11.878 -2.650 3.526 1.00 94.88 93 ILE A C 1
ATOM 742 O O . ILE A 1 93 ? -11.311 -3.413 2.741 1.00 94.88 93 ILE A O 1
ATOM 746 N N . GLU A 1 94 ? -12.628 -1.612 3.140 1.00 95.19 94 GLU A N 1
ATOM 747 C CA . GLU A 1 94 ? -12.982 -1.315 1.741 1.00 95.19 94 GLU A CA 1
ATOM 748 C C . GLU A 1 94 ? -13.523 -2.568 1.012 1.00 95.19 94 GLU A C 1
ATOM 750 O O . GLU A 1 94 ? -13.033 -2.953 -0.053 1.00 95.19 94 GLU A O 1
ATOM 755 N N . GLU A 1 95 ? -14.485 -3.275 1.628 1.00 93.81 95 GLU A N 1
ATOM 756 C CA . GLU A 1 95 ? -14.995 -4.580 1.154 1.00 93.81 95 GLU A CA 1
ATOM 757 C C . GLU A 1 95 ? -15.499 -4.563 -0.293 1.00 93.81 95 GLU A C 1
ATOM 759 O O . GLU A 1 95 ? -15.447 -5.580 -0.987 1.00 93.81 95 GLU A O 1
ATOM 764 N N . ASP A 1 96 ? -15.975 -3.407 -0.748 1.00 95.69 96 ASP A N 1
ATOM 765 C CA . ASP A 1 96 ? -16.486 -3.179 -2.092 1.00 95.69 96 ASP A CA 1
ATOM 766 C C . ASP A 1 96 ? -15.396 -3.255 -3.169 1.00 95.69 96 ASP A C 1
ATOM 768 O O . ASP A 1 96 ? -15.697 -3.622 -4.305 1.00 95.69 96 ASP A O 1
ATOM 772 N N . ILE A 1 97 ? -14.135 -2.971 -2.822 1.00 97.00 97 ILE A N 1
ATOM 773 C CA . ILE A 1 97 ? -13.017 -2.934 -3.778 1.00 97.00 97 ILE A CA 1
ATOM 774 C C . ILE A 1 97 ? -11.844 -3.851 -3.416 1.00 97.00 97 ILE A C 1
ATOM 776 O O . ILE A 1 97 ? -11.040 -4.185 -4.292 1.00 97.00 97 ILE A O 1
ATOM 780 N N . ALA A 1 98 ? -11.708 -4.279 -2.158 1.00 96.69 98 ALA A N 1
ATOM 781 C CA . ALA A 1 98 ? -10.505 -4.956 -1.677 1.00 96.69 98 ALA A CA 1
ATOM 782 C C . ALA A 1 98 ? -10.218 -6.272 -2.413 1.00 96.69 98 ALA A C 1
ATOM 784 O O . ALA A 1 98 ? -9.065 -6.548 -2.757 1.00 96.69 98 ALA A O 1
ATOM 785 N N . ASP A 1 99 ? -11.250 -7.073 -2.702 1.00 97.25 99 ASP A N 1
ATOM 786 C CA . ASP A 1 99 ? -11.065 -8.321 -3.449 1.00 97.25 99 ASP A CA 1
ATOM 787 C C . ASP A 1 99 ? -10.700 -8.063 -4.914 1.00 97.25 99 ASP A C 1
ATOM 789 O O . ASP A 1 99 ? -9.761 -8.670 -5.428 1.00 97.25 99 ASP A O 1
ATOM 793 N N . GLU A 1 100 ? -11.368 -7.111 -5.573 1.00 97.19 100 GLU A N 1
ATOM 794 C CA . GLU A 1 100 ? -11.062 -6.740 -6.959 1.00 97.19 100 GLU A CA 1
ATOM 795 C C . GLU A 1 100 ? -9.607 -6.273 -7.094 1.00 97.19 100 GLU A C 1
ATOM 797 O O . GLU A 1 100 ? -8.867 -6.747 -7.964 1.00 97.19 100 GLU A O 1
ATOM 802 N N . ARG A 1 101 ? -9.153 -5.396 -6.190 1.00 97.00 101 ARG A N 1
ATOM 803 C CA . ARG A 1 101 ? -7.772 -4.899 -6.191 1.00 97.00 101 ARG A CA 1
ATOM 804 C C . ARG A 1 101 ? -6.764 -5.984 -5.866 1.00 97.00 101 ARG A C 1
ATOM 806 O O . ARG A 1 101 ? -5.721 -6.047 -6.520 1.00 97.00 101 ARG A O 1
ATOM 813 N N . LEU A 1 102 ? -7.072 -6.877 -4.930 1.00 97.19 102 LEU A N 1
ATOM 814 C CA . LEU A 1 102 ? -6.218 -8.023 -4.646 1.00 97.19 102 LEU A CA 1
ATOM 815 C C . LEU A 1 102 ? -6.034 -8.910 -5.886 1.00 97.19 102 LEU A C 1
ATOM 817 O O . LEU A 1 102 ? -4.898 -9.253 -6.220 1.00 97.19 102 LEU A O 1
ATOM 821 N N . GLN A 1 103 ? -7.119 -9.258 -6.585 1.00 96.56 103 GLN A N 1
ATOM 822 C CA . GLN A 1 103 ? -7.035 -10.079 -7.797 1.00 96.56 103 GLN A CA 1
ATOM 823 C C . GLN A 1 103 ? -6.272 -9.369 -8.917 1.00 96.56 103 GLN A C 1
ATOM 825 O O . GLN A 1 103 ? -5.429 -9.989 -9.567 1.00 96.56 103 GLN A O 1
ATOM 830 N N . PHE A 1 104 ? -6.505 -8.066 -9.104 1.00 94.81 104 PHE A N 1
ATOM 831 C CA . PHE A 1 104 ? -5.788 -7.252 -10.086 1.00 94.81 104 PHE A CA 1
ATOM 832 C C . PHE A 1 104 ? -4.267 -7.316 -9.888 1.00 94.81 104 PHE A C 1
ATOM 834 O O . PHE A 1 104 ? -3.527 -7.589 -10.836 1.00 94.81 104 PHE A O 1
ATOM 841 N N . TRP A 1 105 ? -3.789 -7.116 -8.655 1.00 95.25 105 TRP A N 1
ATOM 842 C CA . TRP A 1 105 ? -2.354 -7.160 -8.367 1.00 95.25 105 TRP A CA 1
ATOM 843 C C . TRP A 1 105 ? -1.794 -8.586 -8.432 1.00 95.25 105 TRP A C 1
ATOM 845 O O . TRP A 1 105 ? -0.695 -8.778 -8.950 1.00 95.25 105 TRP A O 1
ATOM 855 N N . ILE A 1 106 ? -2.536 -9.611 -7.999 1.00 94.25 106 ILE A N 1
ATOM 856 C CA . ILE A 1 106 ? -2.094 -11.012 -8.133 1.00 94.25 106 ILE A CA 1
ATOM 857 C C . ILE A 1 106 ? -1.916 -11.403 -9.606 1.00 94.25 106 ILE A C 1
ATOM 859 O O . ILE A 1 106 ? -0.909 -12.024 -9.950 1.00 94.25 106 ILE A O 1
ATOM 863 N N . ALA A 1 107 ? -2.846 -11.015 -10.482 1.00 90.94 107 ALA A N 1
ATOM 864 C CA . ALA A 1 107 ? -2.818 -11.377 -11.900 1.00 90.94 107 ALA A CA 1
ATOM 865 C C . ALA A 1 107 ? -1.561 -10.876 -12.635 1.00 90.94 107 ALA A C 1
ATOM 867 O O . ALA A 1 107 ? -1.136 -11.479 -13.619 1.00 90.94 107 ALA A O 1
ATOM 868 N N . ARG A 1 108 ? -0.939 -9.797 -12.146 1.00 83.06 108 ARG A N 1
ATOM 869 C CA . ARG A 1 108 ? 0.251 -9.180 -12.750 1.00 83.06 108 ARG A CA 1
ATOM 870 C C . ARG A 1 108 ? 1.583 -9.693 -12.186 1.00 83.06 108 ARG A C 1
ATOM 872 O O . ARG A 1 108 ? 2.627 -9.337 -12.710 1.00 83.06 108 ARG A O 1
ATOM 879 N N . ASN A 1 109 ? 1.569 -10.561 -11.170 1.00 76.12 109 ASN A N 1
ATOM 880 C CA . ASN A 1 109 ? 2.777 -11.042 -10.478 1.00 76.12 109 ASN A CA 1
ATOM 881 C C . ASN A 1 109 ? 3.642 -12.032 -11.301 1.00 76.12 109 ASN A C 1
ATOM 883 O O . ASN A 1 109 ? 4.707 -12.446 -10.858 1.00 76.12 109 ASN A O 1
ATOM 887 N N . ALA A 1 110 ? 3.178 -12.478 -12.474 1.00 65.31 110 ALA A N 1
ATOM 888 C CA . ALA A 1 110 ? 3.825 -13.551 -13.240 1.00 65.31 110 ALA A CA 1
ATOM 889 C C . ALA A 1 110 ? 4.848 -13.072 -14.289 1.00 65.31 110 ALA A C 1
ATOM 891 O O . ALA A 1 110 ? 5.491 -13.906 -14.926 1.00 65.31 110 ALA A O 1
ATOM 892 N N . VAL A 1 111 ? 4.983 -11.762 -14.509 1.00 74.12 111 VAL A N 1
ATOM 893 C CA . VAL A 1 111 ? 5.786 -11.190 -15.603 1.00 74.12 111 VAL A CA 1
ATOM 894 C C . VAL A 1 111 ? 6.871 -10.282 -15.029 1.00 74.12 111 VAL A C 1
ATOM 896 O O . VAL A 1 111 ? 6.660 -9.635 -14.007 1.00 74.12 111 VAL A O 1
ATOM 899 N N . ALA A 1 112 ? 8.039 -10.246 -15.678 1.00 80.31 112 ALA A N 1
ATOM 900 C CA . ALA A 1 112 ? 9.096 -9.306 -15.322 1.00 80.31 112 ALA A CA 1
ATOM 901 C C . ALA A 1 112 ? 8.572 -7.854 -15.406 1.00 80.31 112 ALA A C 1
ATOM 903 O O . ALA A 1 112 ? 7.912 -7.525 -16.399 1.00 80.31 112 ALA A O 1
ATOM 904 N N . PRO A 1 113 ? 8.851 -6.991 -14.408 1.00 84.75 113 PRO A N 1
ATOM 905 C CA . PRO A 1 113 ? 8.323 -5.633 -14.395 1.00 84.75 113 PRO A CA 1
ATOM 906 C C . PRO A 1 113 ? 8.851 -4.804 -15.566 1.00 84.75 113 PRO A C 1
ATOM 908 O O . PRO A 1 113 ? 10.044 -4.826 -15.866 1.00 84.75 113 PRO A O 1
ATOM 911 N N . ASN A 1 114 ? 7.970 -4.035 -16.198 1.00 84.75 114 ASN A N 1
ATOM 912 C CA . ASN A 1 114 ? 8.313 -3.070 -17.240 1.00 84.75 114 ASN A CA 1
ATOM 913 C C . ASN A 1 114 ? 8.048 -1.624 -16.781 1.00 84.75 114 ASN A C 1
ATOM 915 O O . ASN A 1 114 ? 7.505 -1.371 -15.704 1.00 84.75 114 ASN A O 1
ATOM 919 N N . SER A 1 115 ? 8.395 -0.644 -17.619 1.00 81.38 115 SER A N 1
ATOM 920 C CA . SER A 1 115 ? 8.228 0.778 -17.291 1.00 81.38 115 SER A CA 1
ATOM 921 C C . SER A 1 115 ? 6.792 1.200 -16.941 1.00 81.38 115 SER A C 1
ATOM 923 O O . SER A 1 115 ? 6.605 2.149 -16.183 1.00 81.38 115 SER A O 1
ATOM 925 N N . HIS A 1 116 ? 5.764 0.534 -17.478 1.00 86.19 116 HIS A N 1
ATOM 926 C CA . HIS A 1 116 ? 4.369 0.814 -17.121 1.00 86.19 116 HIS A CA 1
ATOM 927 C C . HIS A 1 116 ? 4.025 0.273 -15.734 1.00 86.19 116 HIS A C 1
ATOM 929 O O . HIS A 1 116 ? 3.318 0.949 -14.988 1.00 86.19 116 HIS A O 1
ATOM 935 N N . ASP A 1 117 ? 4.572 -0.887 -15.352 1.00 88.75 117 ASP A N 1
ATOM 936 C CA . ASP A 1 117 ? 4.397 -1.435 -14.003 1.00 88.75 117 ASP A CA 1
ATOM 937 C C . ASP A 1 117 ? 4.949 -0.471 -12.950 1.00 88.75 117 ASP A C 1
ATOM 939 O O . ASP A 1 117 ? 4.306 -0.269 -11.924 1.00 88.75 117 ASP A O 1
ATOM 943 N N . ALA A 1 118 ? 6.064 0.212 -13.240 1.00 87.81 118 ALA A N 1
ATOM 944 C CA . ALA A 1 118 ? 6.612 1.246 -12.362 1.00 87.81 118 ALA A CA 1
ATOM 945 C C . ALA A 1 118 ? 5.625 2.395 -12.099 1.00 87.81 118 ALA A C 1
ATOM 947 O O . ALA A 1 118 ? 5.526 2.885 -10.979 1.00 87.81 118 ALA A O 1
ATOM 948 N N . ILE A 1 119 ? 4.853 2.813 -13.104 1.00 88.56 119 ILE A N 1
ATOM 949 C CA . ILE A 1 119 ? 3.829 3.855 -12.939 1.00 88.56 119 ILE A CA 1
ATOM 950 C C . ILE A 1 119 ? 2.615 3.300 -12.190 1.00 88.56 119 ILE A C 1
ATOM 952 O O . ILE A 1 119 ? 2.035 3.981 -11.340 1.00 88.56 119 ILE A O 1
ATOM 956 N N . ASP A 1 120 ? 2.211 2.074 -12.509 1.00 92.12 120 ASP A N 1
ATOM 957 C CA . ASP A 1 120 ? 1.028 1.460 -11.925 1.00 92.12 120 ASP A CA 1
ATOM 958 C C . ASP A 1 120 ? 1.215 1.190 -10.430 1.00 92.12 120 ASP A C 1
ATOM 960 O O . ASP A 1 120 ? 0.312 1.514 -9.653 1.00 92.12 120 ASP A O 1
ATOM 964 N N . VAL A 1 121 ? 2.376 0.684 -9.992 1.00 94.06 121 VAL A N 1
ATOM 965 C CA . VAL A 1 121 ? 2.633 0.469 -8.556 1.00 94.06 121 VAL A CA 1
ATOM 966 C C . VAL A 1 121 ? 2.606 1.783 -7.772 1.00 94.06 121 VAL A C 1
ATOM 968 O O . VAL A 1 121 ? 2.031 1.826 -6.688 1.00 94.06 121 VAL A O 1
ATOM 971 N N . GLU A 1 122 ? 3.112 2.888 -8.331 1.00 93.75 122 GLU A N 1
ATOM 972 C CA . GLU A 1 122 ? 3.022 4.214 -7.695 1.00 93.75 122 GLU A CA 1
ATOM 973 C C . GLU A 1 122 ? 1.573 4.691 -7.549 1.00 93.75 122 GLU A C 1
ATOM 975 O O . GLU A 1 122 ? 1.182 5.255 -6.520 1.00 93.75 122 GLU A O 1
ATOM 980 N N . ARG A 1 123 ? 0.741 4.439 -8.566 1.00 93.69 123 ARG A N 1
ATOM 981 C CA . ARG A 1 123 ? -0.696 4.742 -8.509 1.00 93.69 123 ARG A CA 1
ATOM 982 C C . ARG A 1 123 ? -1.396 3.900 -7.449 1.00 93.69 123 ARG A C 1
ATOM 984 O O . ARG A 1 123 ? -2.168 4.457 -6.670 1.00 93.69 123 ARG A O 1
ATOM 991 N N . GLY A 1 124 ? -1.092 2.605 -7.384 1.00 96.38 124 GLY A N 1
ATOM 992 C CA . GLY A 1 124 ? -1.628 1.700 -6.370 1.00 96.38 124 GLY A CA 1
ATOM 993 C C . GLY A 1 124 ? -1.251 2.127 -4.951 1.00 96.38 124 GLY A C 1
ATOM 994 O O . GLY A 1 124 ? -2.105 2.180 -4.071 1.00 96.38 124 GLY A O 1
ATOM 995 N N . LEU A 1 125 ? 0.011 2.499 -4.720 1.00 96.00 125 LEU A N 1
ATOM 996 C CA . LEU A 1 125 ? 0.460 2.981 -3.408 1.00 96.00 125 LEU A CA 1
ATOM 997 C C . LEU A 1 125 ? -0.192 4.317 -3.033 1.00 96.00 125 LEU A C 1
ATOM 999 O O . LEU A 1 125 ? -0.555 4.540 -1.877 1.00 96.00 125 LEU A O 1
ATOM 1003 N N . THR A 1 126 ? -0.381 5.203 -4.013 1.00 95.50 126 THR A N 1
ATOM 1004 C CA . THR A 1 126 ? -1.103 6.466 -3.811 1.00 95.50 126 THR A CA 1
ATOM 1005 C C . THR A 1 126 ? -2.556 6.216 -3.414 1.00 95.50 126 THR A C 1
ATOM 1007 O O . THR A 1 126 ? -3.089 6.919 -2.560 1.00 95.50 126 THR A O 1
ATOM 1010 N N . GLU A 1 127 ? -3.206 5.227 -4.019 1.00 96.75 127 GLU A N 1
ATOM 1011 C CA . GLU A 1 127 ? -4.565 4.826 -3.670 1.00 96.75 127 GLU A CA 1
ATOM 1012 C C . GLU A 1 127 ? -4.661 4.268 -2.249 1.00 96.75 127 GLU A C 1
ATOM 1014 O O . GLU A 1 127 ? -5.492 4.756 -1.487 1.00 96.75 127 GLU A O 1
ATOM 1019 N N . LEU A 1 128 ? -3.769 3.347 -1.856 1.00 96.31 128 LEU A N 1
ATOM 1020 C CA . LEU A 1 128 ? -3.713 2.843 -0.476 1.00 96.31 128 LEU A CA 1
ATOM 1021 C C . LEU A 1 128 ? -3.620 3.991 0.539 1.00 96.31 128 LEU A C 1
ATOM 1023 O O . LEU A 1 128 ? -4.322 3.989 1.550 1.00 96.31 128 LEU A O 1
ATOM 1027 N N . ARG A 1 129 ? -2.787 5.001 0.247 1.00 94.56 129 ARG A N 1
ATOM 1028 C CA . ARG A 1 129 ? -2.633 6.188 1.098 1.00 94.56 129 ARG A CA 1
ATOM 1029 C C . ARG A 1 129 ? -3.892 7.051 1.130 1.00 94.56 129 ARG A C 1
ATOM 1031 O O . ARG A 1 129 ? -4.256 7.541 2.191 1.00 94.56 129 ARG A O 1
ATOM 1038 N N . LYS A 1 130 ? -4.551 7.251 -0.014 1.00 95.75 130 LYS A N 1
ATOM 1039 C CA . LYS A 1 130 ? -5.787 8.048 -0.105 1.00 95.75 130 LYS A CA 1
ATOM 1040 C C . LYS A 1 130 ? -6.942 7.421 0.665 1.00 95.75 130 LYS A C 1
ATOM 1042 O O . LYS A 1 130 ? -7.720 8.155 1.259 1.00 95.75 130 LYS A O 1
ATOM 1047 N N . LEU A 1 131 ? -7.032 6.097 0.642 1.00 95.88 131 LEU A N 1
ATOM 1048 C CA . LEU A 1 131 ? -8.025 5.335 1.395 1.00 95.88 131 LEU A CA 1
ATOM 1049 C C . LEU A 1 131 ? -7.617 5.146 2.864 1.00 95.88 131 LEU A C 1
ATOM 1051 O O . LEU A 1 131 ? -8.408 4.681 3.672 1.00 95.88 131 LEU A O 1
ATOM 1055 N N . GLY A 1 132 ? -6.382 5.495 3.237 1.00 95.56 132 GLY A N 1
ATOM 1056 C CA . GLY A 1 132 ? -5.895 5.320 4.604 1.00 95.56 132 GLY A CA 1
ATOM 1057 C C . GLY A 1 132 ? -5.858 3.855 5.045 1.00 95.56 132 GLY A C 1
ATOM 1058 O O . GLY A 1 132 ? -6.007 3.584 6.232 1.00 95.56 132 GLY A O 1
ATOM 1059 N N . ILE A 1 133 ? -5.659 2.907 4.118 1.00 95.06 133 ILE A N 1
ATOM 1060 C CA . ILE A 1 133 ? -5.745 1.457 4.388 1.00 95.06 133 ILE A CA 1
ATOM 1061 C C . ILE A 1 133 ? -4.850 1.035 5.555 1.00 95.06 133 ILE A C 1
ATOM 1063 O O . ILE A 1 133 ? -5.258 0.250 6.403 1.00 95.06 133 ILE A O 1
ATOM 1067 N N . GLU A 1 134 ? -3.628 1.564 5.619 1.00 91.69 134 GLU A N 1
ATOM 1068 C CA . GLU A 1 134 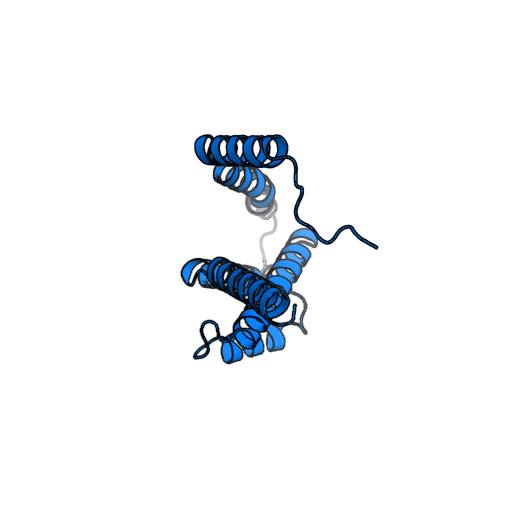? -2.687 1.264 6.701 1.00 91.69 134 GLU A CA 1
ATOM 1069 C C . GLU A 1 134 ? -3.207 1.728 8.067 1.00 91.69 134 GLU A C 1
ATOM 1071 O O . GLU A 1 134 ? -3.113 0.983 9.041 1.00 91.69 134 GLU A O 1
ATOM 1076 N N . GLN A 1 135 ? -3.808 2.919 8.126 1.00 91.88 135 GLN A N 1
ATOM 1077 C CA . GLN A 1 135 ? -4.412 3.441 9.347 1.00 91.88 135 GLN A CA 1
ATOM 1078 C C . GLN A 1 135 ? -5.612 2.587 9.768 1.00 91.88 135 GLN A C 1
ATOM 1080 O O . GLN A 1 135 ? -5.668 2.162 10.918 1.00 91.88 135 GLN A O 1
ATOM 1085 N N . GLN A 1 136 ? -6.518 2.273 8.837 1.00 93.38 136 GLN A N 1
ATOM 1086 C CA . GLN A 1 136 ? -7.681 1.423 9.113 1.00 93.38 136 GLN A CA 1
ATOM 1087 C C . GLN A 1 136 ? -7.252 0.037 9.633 1.00 93.38 136 GLN A C 1
ATOM 1089 O O . GLN A 1 136 ? -7.802 -0.477 10.605 1.00 93.38 136 GLN A O 1
ATOM 1094 N N . LEU A 1 137 ? -6.210 -0.553 9.037 1.00 91.25 137 LEU A N 1
ATOM 1095 C CA . LEU A 1 137 ? -5.645 -1.833 9.474 1.00 91.25 137 LEU A CA 1
ATOM 1096 C C . LEU A 1 137 ? -5.007 -1.762 10.861 1.00 91.25 137 LEU A C 1
ATOM 1098 O O . LEU A 1 137 ? -5.104 -2.715 11.640 1.00 91.25 137 LEU A O 1
ATOM 1102 N N . TRP A 1 138 ? -4.321 -0.662 11.159 1.00 89.06 138 TRP A N 1
ATOM 1103 C CA . TRP A 1 138 ? -3.729 -0.431 12.469 1.00 89.06 138 TRP A CA 1
ATOM 1104 C C . TRP A 1 138 ? -4.800 -0.287 13.554 1.00 89.06 138 TRP A C 1
ATOM 1106 O O . TRP A 1 138 ? -4.700 -0.925 14.602 1.00 89.06 138 TRP A O 1
ATOM 1116 N N . GLU A 1 139 ? -5.841 0.499 13.282 1.00 88.31 139 GLU A N 1
ATOM 1117 C CA . GLU A 1 139 ? -6.977 0.703 14.183 1.00 88.31 139 GLU A CA 1
ATOM 1118 C C . GLU A 1 139 ? -7.732 -0.607 14.439 1.00 88.31 139 GLU A C 1
ATOM 1120 O O . GLU A 1 139 ? -7.965 -0.947 15.599 1.00 88.31 139 GLU A O 1
ATOM 1125 N N . GLY A 1 140 ? -8.007 -1.393 13.391 1.00 82.00 140 GLY A N 1
ATOM 1126 C CA . GLY A 1 140 ? -8.633 -2.712 13.527 1.00 82.00 140 GLY A CA 1
ATOM 1127 C C . GLY A 1 140 ? -7.800 -3.679 14.371 1.00 82.00 140 GLY A C 1
ATOM 1128 O O . GLY A 1 140 ? -8.311 -4.298 15.295 1.00 82.00 140 GLY A O 1
ATOM 1129 N N . THR A 1 141 ? -6.482 -3.731 14.144 1.00 81.50 141 THR A N 1
ATOM 1130 C CA . THR A 1 141 ? -5.591 -4.606 14.932 1.00 81.50 141 THR A CA 1
ATOM 1131 C C . THR A 1 141 ? -5.564 -4.213 16.413 1.00 81.50 141 THR A C 1
ATOM 1133 O O . THR A 1 141 ? -5.452 -5.078 17.277 1.00 81.50 141 THR A O 1
ATOM 1136 N N . ARG A 1 142 ? -5.647 -2.914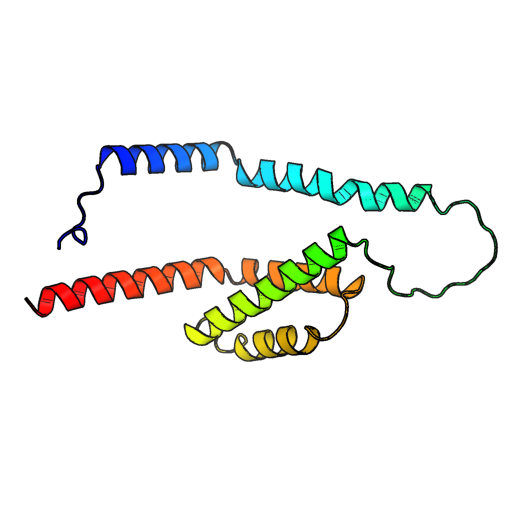 16.734 1.00 77.75 142 ARG A N 1
ATOM 1137 C CA . ARG A 1 142 ? -5.723 -2.458 18.130 1.00 77.75 142 ARG A CA 1
ATOM 1138 C C . ARG A 1 142 ? -7.048 -2.824 18.782 1.00 77.75 142 ARG A C 1
ATOM 1140 O O . ARG A 1 142 ? -7.026 -3.275 19.920 1.00 77.75 142 ARG A O 1
ATOM 1147 N N . ALA A 1 143 ? -8.159 -2.658 18.068 1.00 72.94 143 ALA A N 1
ATOM 1148 C CA . ALA A 1 143 ? -9.471 -3.053 18.567 1.00 72.94 143 ALA A CA 1
ATOM 1149 C C . ALA A 1 143 ? -9.508 -4.551 18.916 1.00 72.94 143 ALA A C 1
ATOM 1151 O O . ALA A 1 143 ? -9.936 -4.899 20.012 1.00 72.94 143 ALA A O 1
ATOM 1152 N N . ASP A 1 144 ? -8.950 -5.408 18.053 1.00 75.38 144 ASP A N 1
ATOM 1153 C CA . ASP A 1 144 ? -8.861 -6.855 18.295 1.00 75.38 144 ASP A CA 1
ATOM 1154 C C . ASP A 1 144 ? -8.047 -7.189 19.565 1.00 75.38 144 ASP A C 1
ATOM 1156 O O . ASP A 1 144 ? -8.393 -8.097 20.322 1.00 75.38 144 ASP A O 1
ATOM 1160 N N . ILE A 1 145 ? -6.951 -6.457 19.819 1.00 77.25 145 ILE A N 1
ATOM 1161 C CA . ILE A 1 145 ? -6.112 -6.638 21.019 1.00 77.25 145 ILE A CA 1
ATOM 1162 C C . ILE A 1 145 ? -6.855 -6.188 22.279 1.00 77.25 145 ILE A C 1
ATOM 1164 O O . ILE A 1 145 ? -6.802 -6.884 23.296 1.00 77.25 145 ILE A O 1
ATOM 1168 N N . ASP A 1 146 ? -7.537 -5.045 22.220 1.00 72.94 146 ASP A N 1
ATOM 1169 C CA . ASP A 1 146 ? -8.288 -4.503 23.353 1.00 72.94 146 ASP A CA 1
ATOM 1170 C C . ASP A 1 146 ? -9.486 -5.415 23.707 1.00 72.94 146 ASP A C 1
ATOM 1172 O O . ASP A 1 146 ? -9.767 -5.651 24.887 1.00 72.94 146 ASP A O 1
ATOM 1176 N N . GLU A 1 147 ? -10.148 -6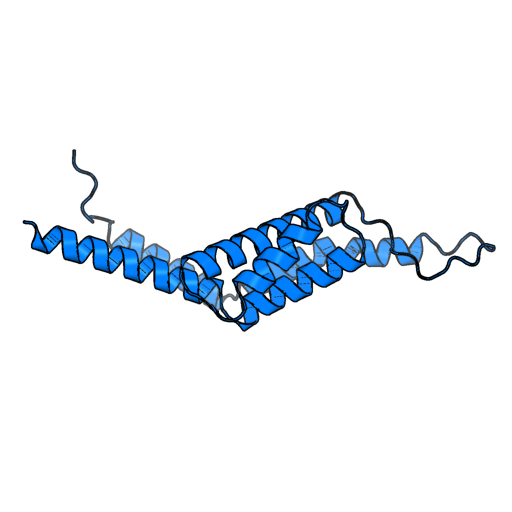.002 22.703 1.00 71.62 147 GLU A N 1
ATOM 1177 C CA . GLU A 1 147 ? -11.225 -6.986 22.883 1.00 71.62 147 GLU A CA 1
ATOM 1178 C C . GLU A 1 147 ? -10.701 -8.297 23.490 1.00 71.62 147 GLU A C 1
ATOM 1180 O O . GLU A 1 147 ? -11.263 -8.796 24.467 1.00 71.62 147 GLU A O 1
ATOM 1185 N N . ALA A 1 148 ? -9.574 -8.817 22.992 1.00 74.69 148 ALA A N 1
ATOM 1186 C CA . ALA A 1 148 ? -8.936 -10.013 23.543 1.00 74.69 148 ALA A CA 1
ATOM 1187 C C . ALA A 1 148 ? -8.470 -9.824 24.998 1.00 74.69 148 ALA A C 1
ATOM 1189 O O . ALA A 1 148 ? -8.596 -10.739 25.814 1.00 74.69 148 ALA A O 1
ATOM 1190 N N . ALA A 1 149 ? -7.951 -8.640 25.339 1.00 75.19 149 ALA A N 1
ATOM 1191 C CA . ALA A 1 149 ? -7.571 -8.300 26.707 1.00 75.19 149 ALA A CA 1
ATOM 1192 C C . ALA A 1 149 ? -8.792 -8.228 27.638 1.00 75.19 149 ALA A C 1
ATOM 1194 O O . ALA A 1 149 ? -8.726 -8.710 28.766 1.00 75.19 149 ALA A O 1
ATOM 1195 N N . SER A 1 150 ? -9.909 -7.678 27.153 1.00 74.12 150 SER A N 1
ATOM 1196 C CA . SER A 1 150 ? -11.158 -7.588 27.918 1.00 74.12 150 SER A CA 1
ATOM 1197 C C . SER A 1 150 ? -11.762 -8.971 28.181 1.00 74.12 150 SER A C 1
ATOM 1199 O O . SER A 1 150 ? -12.102 -9.277 29.319 1.00 74.12 150 SER A O 1
ATOM 1201 N N . ALA A 1 151 ? -11.806 -9.844 27.168 1.00 74.12 151 ALA A N 1
ATOM 1202 C CA . ALA A 1 151 ? -12.302 -11.215 27.315 1.00 74.12 151 ALA A CA 1
ATOM 1203 C C . ALA A 1 151 ? -11.463 -12.045 28.305 1.00 74.12 151 ALA A C 1
ATOM 1205 O O . ALA A 1 151 ? -12.008 -12.809 29.096 1.00 74.12 151 ALA A O 1
ATOM 1206 N N . ALA A 1 152 ? -10.138 -11.859 28.319 1.00 73.50 152 ALA A N 1
ATOM 1207 C CA . ALA A 1 152 ? -9.255 -12.548 29.260 1.00 73.50 152 ALA A CA 1
ATOM 1208 C C . ALA A 1 152 ? -9.467 -12.128 30.728 1.00 73.50 152 ALA A C 1
ATOM 1210 O O . ALA A 1 152 ? -9.141 -12.903 31.621 1.00 73.50 152 ALA A O 1
ATOM 1211 N N . MET A 1 153 ? -10.000 -10.926 30.980 1.00 68.44 153 MET A N 1
ATOM 1212 C CA . MET A 1 153 ? -10.327 -10.443 32.329 1.00 68.44 153 MET A CA 1
ATOM 1213 C C . MET A 1 153 ? -11.717 -10.885 32.812 1.00 68.44 153 MET A C 1
ATOM 1215 O O . MET A 1 153 ? -11.986 -10.807 34.006 1.00 68.44 153 MET A O 1
ATOM 1219 N N . GLU A 1 154 ? -12.609 -11.309 31.911 1.00 68.44 154 GLU A N 1
ATOM 1220 C CA . GLU A 1 154 ? -13.954 -11.798 32.259 1.00 68.44 154 GLU A CA 1
ATOM 1221 C C . GLU A 1 154 ? -13.978 -13.299 32.604 1.00 68.44 154 GLU A C 1
ATOM 1223 O O . GLU A 1 154 ? -14.894 -13.751 33.292 1.00 68.44 154 GLU A O 1
ATOM 1228 N N . ASP A 1 155 ? -12.969 -14.057 32.163 1.00 57.53 155 ASP A N 1
ATOM 1229 C CA . ASP A 1 155 ? -12.794 -15.493 32.442 1.00 57.53 155 ASP A CA 1
ATOM 1230 C C . ASP A 1 155 ? -11.991 -15.787 33.740 1.00 57.53 155 ASP A C 1
ATOM 1232 O O . ASP A 1 155 ? -11.683 -16.951 34.024 1.00 57.53 155 ASP A O 1
ATOM 1236 N N . GLU A 1 156 ? -11.667 -14.760 34.540 1.00 50.16 156 GLU A N 1
ATOM 1237 C CA . GLU A 1 156 ? -10.965 -14.847 35.841 1.00 50.16 156 GLU A CA 1
ATOM 1238 C C . GLU A 1 156 ? -11.886 -14.516 37.033 1.00 50.16 156 GLU A C 1
ATOM 1240 O O . GLU A 1 156 ? -11.832 -15.261 38.044 1.00 50.16 156 GLU A O 1
#

Radius of gyration: 22.57 Å; chains: 1; bounding box: 41×36×73 Å

Sequence (156 aa):
MSDVMGEGNIESMLSVEMGLRELSSLKVEDAVVVALGQHRRPSIVRQFTSDYKSPGEPKFLEAFDLSNEEAEDVSFKHAWLIYFWRRAKTHGIEEDIADERLQFWIARNAVAPNSHDAIDVERGLTELRKLGIEQQLWEGTRADIDEAASAAMEDE

InterPro domains:
  IPR040321 Coiled-coil domain-containing protein SCD2-like [PTHR31762] (1-154)